Protein AF-A0A965VI27-F1 (afdb_monomer)

Solvent-accessible surface area (backbone atoms only — not comparable to full-atom values): 4857 Å² total; per-residue (Å²): 135,54,75,66,57,47,71,32,44,48,62,42,54,54,49,52,54,49,49,52,53,27,55,75,69,71,66,59,71,57,57,70,54,52,51,51,52,53,50,50,39,52,53,52,24,51,61,69,27,54,70,97,39,37,69,62,40,54,59,49,52,51,54,53,48,52,52,50,47,45,53,47,59,72,73,42,97,52,98,48,25,83,76,73,108

pLDDT: mean 86.16, std 8.88, range [57.91, 95.5]

Foldseek 3Di:
DDPLLCVLCVVLVVLLVVQLVCQVVVNDDPLVVSVVVSVVSLVSSCVSQPDPRNVVSVVVVVVSVVVSLCSLAPPGDGPCNVVSD

Radius of gyration: 13.38 Å; Cα contacts (8 Å, |Δi|>4): 54; chains: 1; bounding box: 33×22×36 Å

Sequence (85 aa):
MTPEFVNATLPLLLYVLNLFDRVTAGTTASVEVERRLLRAEFDAAATKMRGPRAQEWELASYAMAAVVDELLIVDIPWAGQSWWE

Secondary structure (DSSP, 8-state):
--HHHHHHHHHHHHHHHHHHHHHHTT----HHHHHHHHHHHHHHHHHHT-GGGHHHHHHHHHHHHHHHHIIIIII---TTHHHH-

Structure (mmCIF, N/CA/C/O backbone):
data_AF-A0A965VI27-F1
#
_entry.id   AF-A0A965VI27-F1
#
loop_
_atom_site.group_PDB
_atom_site.id
_atom_site.type_symbol
_atom_site.label_atom_id
_atom_site.label_alt_id
_atom_site.label_comp_id
_atom_site.label_asym_id
_atom_site.label_entity_id
_atom_site.label_seq_id
_atom_site.pdbx_PDB_ins_code
_atom_site.Cartn_x
_atom_site.Cartn_y
_atom_site.Cartn_z
_atom_site.occupancy
_atom_site.B_iso_or_equiv
_atom_site.auth_seq_id
_atom_site.auth_comp_id
_atom_site.auth_asym_id
_atom_site.auth_atom_id
_atom_site.pdbx_PDB_model_num
ATOM 1 N N . MET A 1 1 ? 11.048 -12.297 -8.820 1.00 68.31 1 MET A N 1
ATOM 2 C CA . MET A 1 1 ? 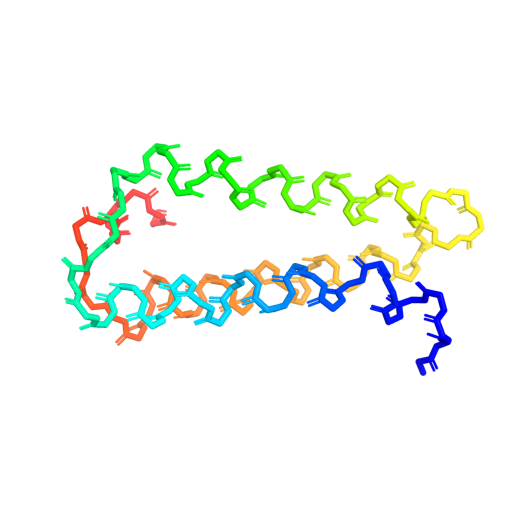11.241 -11.026 -8.092 1.00 68.31 1 MET A CA 1
ATOM 3 C C . MET A 1 1 ? 12.698 -10.619 -8.209 1.00 68.31 1 MET A C 1
ATOM 5 O O . MET A 1 1 ? 13.552 -11.394 -7.795 1.00 68.31 1 MET A O 1
ATOM 9 N N . THR A 1 2 ? 12.987 -9.471 -8.823 1.00 85.62 2 THR A N 1
ATOM 10 C CA . THR A 1 2 ? 14.350 -8.916 -8.878 1.00 85.62 2 THR A CA 1
ATOM 11 C C . THR A 1 2 ? 14.690 -8.239 -7.543 1.00 85.62 2 THR A C 1
ATOM 13 O O . THR A 1 2 ? 13.773 -7.772 -6.858 1.00 85.62 2 THR A O 1
ATOM 16 N N . PRO A 1 3 ? 15.971 -8.170 -7.139 1.00 88.19 3 PRO A N 1
ATOM 17 C CA . PRO A 1 3 ? 16.371 -7.479 -5.911 1.00 88.19 3 PRO A CA 1
ATOM 18 C C . PRO A 1 3 ? 15.854 -6.039 -5.842 1.00 88.19 3 PRO A C 1
ATOM 20 O O . PRO A 1 3 ? 15.443 -5.557 -4.791 1.00 88.19 3 PRO A O 1
ATOM 23 N N . GLU A 1 4 ? 15.823 -5.347 -6.973 1.00 87.50 4 GLU A N 1
ATOM 24 C CA . GLU A 1 4 ? 15.386 -3.963 -7.039 1.00 87.50 4 GLU A CA 1
ATOM 25 C C . GLU A 1 4 ? 13.873 -3.808 -6.940 1.00 87.50 4 GLU A C 1
ATOM 27 O O . GLU A 1 4 ? 13.416 -2.863 -6.300 1.00 87.50 4 GLU A O 1
ATOM 32 N N . PHE A 1 5 ? 13.105 -4.744 -7.510 1.00 89.19 5 PHE A N 1
ATOM 33 C CA . PHE A 1 5 ? 11.663 -4.805 -7.291 1.00 89.19 5 PHE A CA 1
ATOM 34 C C . PHE A 1 5 ? 11.363 -4.970 -5.799 1.00 89.19 5 PHE A C 1
ATOM 36 O O . PHE A 1 5 ? 10.567 -4.218 -5.244 1.00 89.19 5 PHE A O 1
ATOM 43 N N . VAL A 1 6 ? 12.048 -5.904 -5.128 1.00 91.31 6 VAL A N 1
ATOM 44 C CA . VAL A 1 6 ? 11.884 -6.137 -3.683 1.00 91.31 6 VAL A CA 1
ATOM 45 C C . VAL A 1 6 ? 12.258 -4.887 -2.887 1.00 91.31 6 VAL A C 1
ATOM 47 O O . VAL A 1 6 ? 11.496 -4.457 -2.030 1.00 91.31 6 VAL A O 1
ATOM 50 N N . ASN A 1 7 ? 13.378 -4.237 -3.204 1.00 91.56 7 ASN A N 1
ATOM 51 C CA . ASN A 1 7 ? 13.801 -3.007 -2.523 1.00 91.56 7 ASN A CA 1
ATOM 52 C C . ASN A 1 7 ? 12.831 -1.827 -2.722 1.00 91.56 7 ASN A C 1
ATOM 54 O O . ASN A 1 7 ? 12.802 -0.896 -1.907 1.00 91.56 7 ASN A O 1
ATOM 58 N N . ALA A 1 8 ? 12.062 -1.829 -3.812 1.00 91.50 8 ALA A N 1
ATOM 59 C CA . ALA A 1 8 ? 11.047 -0.820 -4.069 1.00 91.50 8 ALA A CA 1
ATOM 60 C C . ALA A 1 8 ? 9.734 -1.107 -3.329 1.00 91.50 8 ALA A C 1
ATOM 62 O O . ALA A 1 8 ? 9.161 -0.178 -2.764 1.00 91.50 8 ALA A O 1
ATOM 63 N N . THR A 1 9 ? 9.279 -2.363 -3.310 1.00 91.31 9 THR A N 1
ATOM 64 C CA . THR A 1 9 ? 7.934 -2.740 -2.837 1.00 91.31 9 THR A CA 1
ATOM 65 C C . THR A 1 9 ? 7.887 -3.223 -1.389 1.00 91.31 9 THR A C 1
ATOM 67 O O . THR A 1 9 ? 6.869 -3.040 -0.727 1.00 91.31 9 THR A O 1
ATOM 70 N N . LEU A 1 10 ? 8.978 -3.782 -0.857 1.00 92.62 10 LEU A N 1
ATOM 71 C CA . LEU A 1 10 ? 9.031 -4.295 0.515 1.00 92.62 10 LEU A CA 1
ATOM 72 C C . LEU A 1 10 ? 8.692 -3.234 1.579 1.00 92.62 10 LEU A C 1
ATOM 74 O O . LEU A 1 10 ? 7.937 -3.567 2.489 1.00 92.62 10 LEU A O 1
ATOM 78 N N . PRO A 1 11 ? 9.164 -1.971 1.492 1.00 94.00 11 PRO A N 1
ATOM 79 C CA . PRO A 1 11 ? 8.773 -0.941 2.456 1.00 94.00 11 PRO A CA 1
ATOM 80 C C . PRO A 1 11 ? 7.261 -0.691 2.483 1.00 94.00 11 PRO A C 1
ATOM 82 O O . PRO A 1 11 ? 6.678 -0.624 3.562 1.00 94.00 11 PRO A O 1
ATOM 85 N N . LEU A 1 12 ? 6.621 -0.646 1.309 1.00 93.94 12 LEU A N 1
ATOM 86 C CA . LEU A 1 12 ? 5.172 -0.493 1.195 1.00 93.94 12 LEU A CA 1
ATOM 87 C C . LEU A 1 12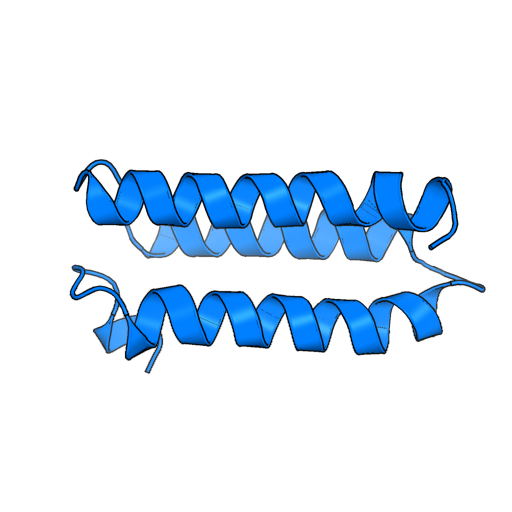 ? 4.444 -1.689 1.823 1.00 93.94 12 LEU A C 1
ATOM 89 O O . LEU A 1 12 ? 3.509 -1.497 2.591 1.00 93.94 12 LEU A O 1
ATOM 93 N N . LEU A 1 13 ? 4.897 -2.918 1.554 1.00 91.56 13 LEU A N 1
ATOM 94 C CA . LEU A 1 13 ? 4.309 -4.119 2.154 1.00 91.56 13 LEU A CA 1
ATOM 95 C C . LEU A 1 13 ? 4.422 -4.111 3.683 1.00 91.56 13 LEU A C 1
ATOM 97 O O . LEU A 1 13 ? 3.441 -4.363 4.376 1.00 91.56 13 LEU A O 1
ATOM 101 N N . LEU A 1 14 ? 5.600 -3.778 4.213 1.00 93.44 14 LEU A N 1
ATOM 102 C CA . LEU A 1 14 ? 5.814 -3.668 5.656 1.00 93.44 14 LEU A CA 1
ATOM 103 C C . LEU A 1 14 ? 4.9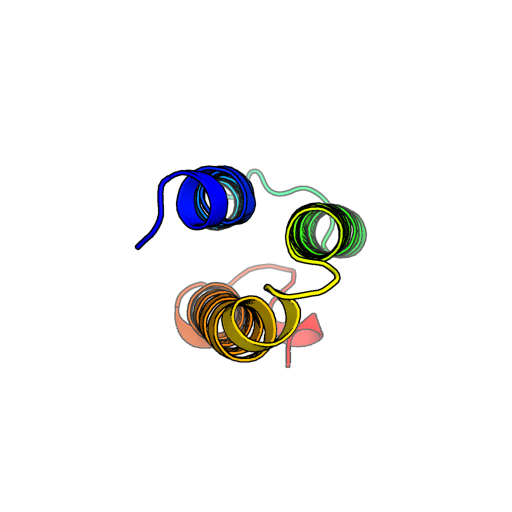58 -2.560 6.277 1.00 93.44 14 LEU A C 1
ATOM 105 O O . LEU A 1 14 ? 4.450 -2.736 7.382 1.00 93.44 14 LEU A O 1
ATOM 109 N N . TYR A 1 15 ? 4.770 -1.441 5.574 1.00 93.50 15 TYR A N 1
ATOM 110 C CA . TYR A 1 15 ? 3.883 -0.376 6.025 1.00 93.50 15 TYR A CA 1
ATOM 111 C C . TYR A 1 15 ? 2.427 -0.854 6.121 1.00 93.50 15 TYR A C 1
ATOM 113 O O . TYR A 1 15 ? 1.781 -0.597 7.135 1.00 93.50 15 TYR A O 1
ATOM 121 N N . VAL A 1 16 ? 1.929 -1.581 5.113 1.00 90.62 16 VAL A N 1
ATOM 122 C CA . VAL A 1 16 ? 0.563 -2.136 5.105 1.00 90.62 16 VAL A CA 1
ATOM 123 C C . VAL A 1 16 ? 0.356 -3.127 6.251 1.00 90.62 16 VAL A C 1
ATOM 125 O O . VAL A 1 16 ? -0.627 -3.013 6.977 1.00 90.62 16 VAL A O 1
ATOM 128 N N . LEU A 1 17 ? 1.305 -4.041 6.479 1.00 91.00 17 LEU A N 1
ATOM 129 C CA . LEU A 1 17 ? 1.241 -4.978 7.608 1.00 91.00 17 LEU A CA 1
ATOM 130 C C . LEU A 1 17 ? 1.246 -4.247 8.958 1.00 91.00 17 LEU A C 1
ATOM 132 O O . LEU A 1 17 ? 0.455 -4.561 9.840 1.00 91.00 17 LEU A O 1
ATOM 136 N N . ASN A 1 18 ? 2.080 -3.216 9.109 1.00 91.88 18 ASN A N 1
ATOM 137 C CA . ASN A 1 18 ? 2.096 -2.423 10.335 1.00 91.88 18 ASN A CA 1
ATOM 138 C C . ASN A 1 18 ? 0.790 -1.633 10.520 1.00 91.88 18 ASN A C 1
ATOM 140 O O . ASN A 1 18 ? 0.306 -1.499 11.638 1.00 91.88 18 ASN A O 1
ATOM 144 N N . LEU A 1 19 ? 0.205 -1.106 9.440 1.00 88.75 19 LEU A N 1
ATOM 145 C CA . LEU A 1 19 ? -1.102 -0.455 9.498 1.00 88.75 19 LEU A CA 1
ATOM 146 C C . LEU A 1 19 ? -2.171 -1.438 9.985 1.00 88.75 19 LEU A C 1
ATOM 148 O O . LEU A 1 19 ? -2.921 -1.088 10.888 1.00 88.75 19 LEU A O 1
ATOM 152 N N . PHE A 1 20 ? -2.188 -2.667 9.470 1.00 87.31 20 PHE A N 1
ATOM 153 C CA . PHE A 1 20 ? -3.083 -3.724 9.944 1.00 87.31 20 PHE A CA 1
ATOM 154 C C . PHE A 1 20 ? -2.921 -4.000 11.449 1.00 87.31 20 PHE A C 1
ATOM 156 O O . PHE A 1 20 ? -3.912 -4.033 12.185 1.00 87.31 20 PHE A O 1
ATOM 163 N N . ASP A 1 21 ? -1.681 -4.105 11.934 1.00 89.69 21 ASP A N 1
ATOM 164 C CA . ASP A 1 21 ? -1.401 -4.271 13.365 1.00 89.69 21 ASP A CA 1
ATOM 165 C C . ASP A 1 21 ? -1.925 -3.080 14.185 1.00 89.69 21 ASP A C 1
ATOM 167 O O . ASP A 1 21 ? -2.562 -3.267 15.225 1.00 89.69 21 ASP A O 1
ATOM 171 N N . ARG A 1 22 ? -1.712 -1.842 13.709 1.00 89.12 22 ARG A N 1
ATOM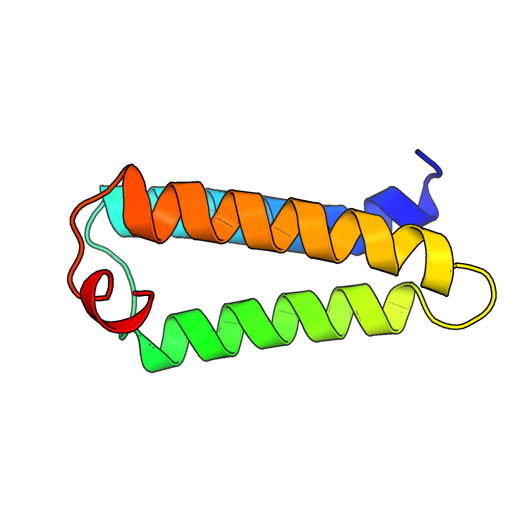 172 C CA . ARG A 1 22 ? -2.209 -0.625 14.376 1.00 89.12 22 ARG A CA 1
ATOM 173 C C . ARG A 1 22 ? -3.731 -0.578 14.418 1.00 89.12 22 ARG A C 1
ATOM 175 O O . ARG A 1 22 ? -4.280 -0.209 15.458 1.00 89.12 22 ARG A O 1
ATOM 182 N N . VAL A 1 23 ? -4.397 -0.936 13.317 1.00 86.25 23 VAL A N 1
ATOM 183 C CA . VAL A 1 23 ? -5.864 -0.985 13.206 1.00 86.25 23 VAL A CA 1
ATOM 184 C C . VAL A 1 23 ? -6.412 -2.000 14.205 1.00 86.25 23 VAL A C 1
ATOM 186 O O . VAL A 1 23 ? -7.261 -1.652 15.023 1.00 86.25 23 VAL A O 1
ATOM 189 N N . THR A 1 24 ? -5.849 -3.209 14.226 1.00 85.00 24 THR A N 1
ATOM 190 C CA . THR A 1 24 ? -6.240 -4.277 15.160 1.00 85.00 24 THR A CA 1
ATOM 191 C C . THR A 1 24 ? -6.011 -3.881 16.622 1.00 85.00 24 THR A C 1
ATOM 193 O O . THR A 1 24 ? -6.821 -4.191 17.492 1.00 85.00 24 THR A O 1
ATOM 196 N N . ALA A 1 25 ? -4.924 -3.161 16.909 1.00 88.94 25 ALA A N 1
ATOM 197 C CA . ALA A 1 25 ? -4.603 -2.677 18.249 1.00 88.94 25 ALA A CA 1
ATOM 198 C C . ALA A 1 25 ? -5.374 -1.406 18.661 1.00 88.94 25 ALA A C 1
ATOM 200 O O . ALA A 1 25 ? -5.226 -0.955 19.798 1.00 88.94 25 ALA A O 1
ATOM 201 N N . GLY A 1 26 ? -6.147 -0.787 17.760 1.00 85.75 26 GLY A N 1
ATOM 202 C CA . GLY A 1 26 ? -6.821 0.491 18.013 1.00 85.75 26 GLY A CA 1
ATOM 203 C C . GLY A 1 26 ? -5.865 1.673 18.227 1.00 85.75 26 GLY A C 1
ATOM 204 O O . GLY A 1 26 ? -6.208 2.625 18.924 1.00 85.75 26 GLY A O 1
ATOM 205 N N . THR A 1 27 ? -4.654 1.613 17.662 1.00 89.38 27 THR A N 1
ATOM 206 C CA . THR A 1 27 ? -3.588 2.627 17.825 1.00 89.38 27 THR A CA 1
ATOM 207 C C . THR A 1 27 ? -3.322 3.440 16.555 1.00 89.38 27 THR A C 1
ATOM 209 O O . THR A 1 27 ? -2.296 4.112 16.438 1.00 89.38 27 THR A O 1
ATOM 212 N N . THR A 1 28 ? -4.234 3.387 15.585 1.00 85.50 28 THR A N 1
ATOM 213 C CA . THR A 1 28 ? -4.139 4.163 14.343 1.00 85.50 28 THR A CA 1
ATOM 214 C C . THR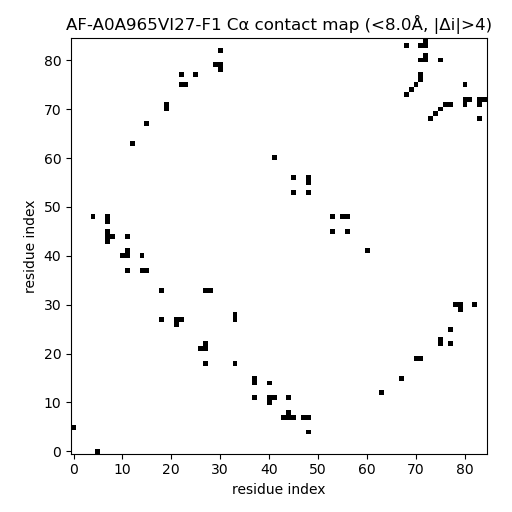 A 1 28 ? -4.218 5.662 14.592 1.00 85.50 28 THR A C 1
ATOM 216 O O . THR A 1 28 ? -4.907 6.127 15.503 1.00 85.50 28 THR A O 1
ATOM 219 N N . ALA A 1 29 ? -3.572 6.432 13.718 1.00 86.06 29 ALA A N 1
ATOM 220 C CA . ALA A 1 29 ? -3.834 7.861 13.611 1.00 86.06 29 ALA A CA 1
ATOM 221 C C . ALA A 1 29 ? -5.237 8.126 13.021 1.00 86.06 29 ALA A C 1
ATOM 223 O O . ALA A 1 29 ? -6.020 7.205 12.777 1.00 86.06 29 ALA A O 1
ATOM 224 N N . SER A 1 30 ? -5.563 9.399 12.771 1.00 86.50 30 SER A N 1
ATOM 225 C CA . SER A 1 30 ? -6.774 9.723 12.012 1.00 86.50 30 SER A CA 1
ATOM 226 C C . SER A 1 30 ? -6.694 9.140 10.598 1.00 86.50 30 SER A C 1
ATOM 228 O O . SER A 1 30 ? -5.611 8.985 10.025 1.00 86.50 30 SER A O 1
ATOM 230 N N . VAL A 1 31 ? -7.854 8.845 10.020 1.00 84.62 31 VAL A N 1
ATOM 231 C CA . VAL A 1 31 ? -7.990 8.218 8.697 1.00 84.62 31 VAL A CA 1
ATOM 232 C C . VAL A 1 31 ? -7.259 9.023 7.622 1.00 84.62 31 VAL A C 1
ATOM 234 O O . VAL A 1 31 ? -6.565 8.463 6.777 1.00 84.62 31 VAL A O 1
ATOM 237 N N . GLU A 1 32 ? -7.341 10.352 7.683 1.00 86.50 32 GLU A N 1
ATOM 238 C CA . GLU A 1 32 ? -6.674 11.256 6.745 1.00 86.50 32 GLU A CA 1
ATOM 239 C C . GLU A 1 32 ? -5.151 11.155 6.837 1.00 86.50 32 GLU A C 1
ATOM 241 O O . GLU A 1 32 ? -4.456 11.235 5.819 1.00 86.50 32 GLU A O 1
ATOM 246 N N . VAL A 1 33 ? -4.625 10.977 8.052 1.00 90.00 33 VAL A N 1
ATOM 247 C CA . VAL A 1 33 ? -3.191 10.805 8.282 1.00 90.00 33 VAL A CA 1
ATOM 248 C C . VAL A 1 33 ? -2.732 9.461 7.733 1.00 90.00 33 VAL A C 1
ATOM 250 O O . VAL A 1 33 ? -1.766 9.440 6.971 1.00 90.00 33 VAL A O 1
ATOM 253 N N . GLU A 1 34 ? -3.433 8.372 8.055 1.00 88.81 34 GLU A N 1
ATOM 254 C CA . GLU A 1 34 ? -3.081 7.026 7.583 1.00 88.81 34 GLU A CA 1
ATOM 255 C C . GLU A 1 34 ? -3.158 6.929 6.054 1.00 88.81 34 GLU A C 1
ATOM 257 O O . GLU A 1 34 ? -2.221 6.463 5.410 1.00 88.81 34 GLU A O 1
ATOM 262 N N . ARG A 1 35 ? -4.202 7.494 5.437 1.00 86.75 35 ARG A N 1
ATOM 263 C CA . ARG A 1 35 ? -4.327 7.573 3.975 1.00 86.75 35 ARG A CA 1
ATOM 264 C C . ARG A 1 35 ? -3.168 8.339 3.343 1.00 86.75 35 ARG A C 1
ATOM 266 O O . ARG A 1 35 ? -2.614 7.910 2.331 1.00 86.75 35 ARG A O 1
ATOM 273 N N . ARG A 1 36 ? -2.814 9.501 3.901 1.00 92.62 36 ARG A N 1
ATOM 274 C CA . ARG A 1 36 ? -1.717 10.326 3.377 1.00 92.62 36 ARG A CA 1
ATOM 275 C C . ARG A 1 36 ? -0.388 9.579 3.447 1.00 92.62 36 ARG A C 1
ATOM 277 O O . ARG A 1 36 ? 0.385 9.649 2.497 1.00 92.62 36 ARG A O 1
ATOM 284 N N . LEU A 1 37 ? -0.129 8.892 4.558 1.00 92.69 37 LEU A N 1
ATOM 285 C CA . LEU A 1 37 ? 1.083 8.099 4.748 1.00 92.69 37 LEU A CA 1
ATOM 286 C C . LEU A 1 37 ? 1.126 6.914 3.779 1.00 92.69 37 LEU A C 1
ATOM 288 O O . LEU A 1 37 ? 2.112 6.763 3.064 1.00 92.69 37 LEU A O 1
ATOM 292 N N . LEU A 1 38 ? 0.033 6.158 3.658 1.00 91.88 38 LEU A N 1
ATOM 293 C CA . LEU A 1 38 ? -0.067 5.066 2.694 1.00 91.88 38 LEU A CA 1
ATOM 294 C C . LEU A 1 38 ? 0.176 5.557 1.260 1.00 91.88 38 LEU A C 1
ATOM 296 O O . LEU A 1 38 ? 0.961 4.967 0.520 1.00 91.88 38 LEU A O 1
ATOM 300 N N . ARG A 1 39 ? -0.445 6.676 0.871 1.00 93.69 39 ARG A N 1
ATOM 301 C CA . ARG A 1 39 ? -0.238 7.277 -0.452 1.00 93.69 39 ARG A CA 1
ATOM 302 C C . ARG A 1 39 ? 1.225 7.658 -0.685 1.00 93.69 39 ARG A C 1
ATOM 304 O O . ARG A 1 39 ? 1.737 7.417 -1.775 1.00 93.69 39 ARG A O 1
ATOM 311 N N . ALA A 1 40 ? 1.893 8.216 0.323 1.00 95.50 40 ALA A N 1
ATOM 312 C CA . ALA A 1 40 ? 3.306 8.561 0.229 1.00 95.50 40 ALA A CA 1
ATOM 313 C C . ALA A 1 40 ? 4.188 7.321 -0.006 1.00 95.50 40 ALA A C 1
ATOM 315 O O . ALA A 1 40 ? 5.111 7.384 -0.818 1.00 95.50 40 ALA A O 1
ATOM 316 N N . GLU A 1 41 ? 3.876 6.186 0.627 1.00 95.44 41 GLU A N 1
ATOM 317 C CA . GLU A 1 41 ? 4.587 4.921 0.398 1.00 95.44 41 GLU A CA 1
ATOM 318 C C . GLU A 1 41 ? 4.362 4.373 -1.020 1.00 95.44 41 GLU A C 1
ATOM 320 O O . GLU A 1 41 ? 5.316 3.959 -1.687 1.00 95.44 41 GLU A O 1
ATOM 325 N N . PHE A 1 42 ? 3.128 4.441 -1.536 1.00 95.38 42 PHE A N 1
ATOM 326 C CA . PHE A 1 42 ? 2.838 4.103 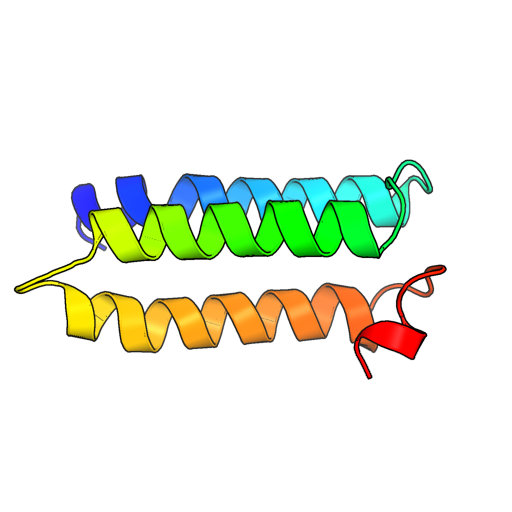-2.936 1.00 95.38 42 PHE A CA 1
ATOM 327 C C . PHE A 1 42 ? 3.613 4.996 -3.910 1.00 95.38 42 PHE A C 1
ATOM 329 O O . PHE A 1 42 ? 4.227 4.494 -4.853 1.00 95.38 42 PHE A O 1
ATOM 336 N N . ASP A 1 43 ? 3.632 6.310 -3.682 1.00 95.38 43 ASP A N 1
ATOM 337 C CA . ASP A 1 43 ? 4.345 7.259 -4.541 1.00 95.38 43 ASP A CA 1
ATOM 338 C C . ASP A 1 43 ? 5.874 7.040 -4.479 1.00 95.38 43 ASP A C 1
ATOM 340 O O . ASP A 1 43 ? 6.574 7.161 -5.495 1.00 95.38 43 ASP A O 1
ATOM 344 N N . ALA A 1 44 ? 6.411 6.665 -3.312 1.00 94.88 44 ALA A N 1
ATOM 345 C CA . ALA A 1 44 ? 7.820 6.323 -3.134 1.00 94.88 44 ALA A CA 1
ATOM 346 C C . ALA A 1 44 ? 8.202 5.043 -3.897 1.00 94.88 44 ALA A C 1
ATOM 348 O O . ALA A 1 44 ? 9.215 5.027 -4.607 1.00 94.88 44 ALA A O 1
ATOM 349 N N . ALA A 1 45 ? 7.381 3.992 -3.806 1.00 93.88 45 ALA A N 1
ATOM 350 C CA . ALA A 1 45 ? 7.5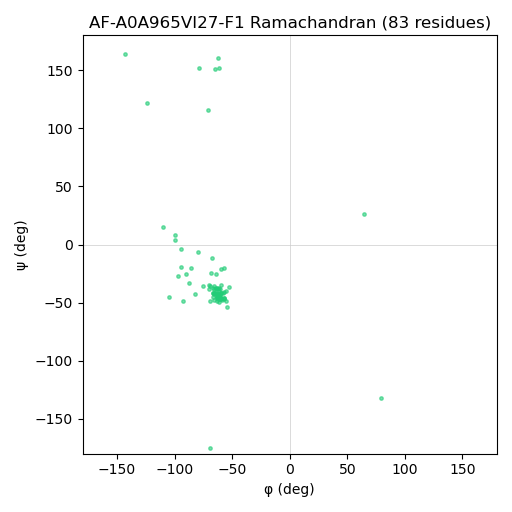66 2.758 -4.566 1.00 93.88 45 ALA A CA 1
ATOM 351 C C . ALA A 1 45 ? 7.454 3.012 -6.081 1.00 93.88 45 ALA A C 1
ATOM 353 O O . ALA A 1 45 ? 8.350 2.632 -6.840 1.00 93.88 45 ALA A O 1
ATOM 354 N N . ALA A 1 46 ? 6.436 3.764 -6.512 1.00 93.75 46 ALA A N 1
ATOM 355 C CA . ALA A 1 46 ? 6.245 4.160 -7.905 1.00 93.75 46 ALA A CA 1
ATOM 356 C C . ALA A 1 46 ? 7.456 4.919 -8.458 1.00 93.75 46 ALA A C 1
ATOM 358 O O . ALA A 1 46 ? 7.885 4.680 -9.584 1.00 93.75 46 ALA A O 1
ATOM 359 N N . THR A 1 47 ? 8.041 5.816 -7.659 1.00 94.69 47 THR A N 1
ATOM 360 C CA . THR A 1 47 ? 9.225 6.595 -8.045 1.00 94.69 47 THR A CA 1
ATOM 361 C C . THR A 1 47 ? 10.446 5.707 -8.280 1.00 94.69 47 THR A C 1
ATOM 363 O O . THR A 1 47 ? 11.149 5.898 -9.273 1.00 94.69 47 THR A O 1
ATOM 366 N N . LYS A 1 48 ? 10.674 4.705 -7.423 1.00 93.25 48 LYS A N 1
ATOM 367 C CA . LYS A 1 48 ? 11.773 3.733 -7.574 1.00 93.25 48 LYS A CA 1
ATOM 368 C C . LYS A 1 48 ? 11.593 2.802 -8.778 1.00 93.25 48 LYS A C 1
ATOM 370 O O . LYS A 1 48 ? 12.579 2.286 -9.298 1.00 93.25 48 LYS A O 1
ATOM 375 N N . MET A 1 49 ? 10.353 2.607 -9.223 1.00 92.00 49 MET A N 1
ATOM 376 C CA . MET A 1 49 ? 9.994 1.702 -10.317 1.00 92.00 49 MET A CA 1
ATOM 377 C C . MET A 1 49 ? 9.766 2.400 -11.667 1.00 92.00 49 MET A C 1
ATOM 379 O O . MET A 1 49 ? 9.323 1.765 -12.621 1.00 92.00 49 MET A O 1
ATOM 383 N N . ARG A 1 50 ? 10.064 3.701 -11.789 1.00 89.38 50 ARG A N 1
ATOM 384 C CA . ARG A 1 50 ? 9.892 4.440 -13.053 1.00 89.38 50 ARG A CA 1
ATOM 385 C C . ARG A 1 50 ? 10.772 3.895 -14.185 1.00 89.38 50 ARG A C 1
ATOM 387 O O . ARG A 1 50 ? 11.800 3.256 -13.969 1.00 89.38 50 ARG A O 1
ATOM 394 N N . GLY A 1 51 ? 10.390 4.227 -15.419 1.00 89.50 51 GLY A N 1
ATOM 395 C CA . GLY A 1 51 ? 11.148 3.879 -16.620 1.00 89.50 51 GLY A CA 1
ATOM 396 C C . GLY A 1 51 ? 10.912 2.422 -17.039 1.00 89.50 51 GLY A C 1
ATOM 397 O O . GLY A 1 51 ? 9.756 2.006 -17.079 1.00 89.50 51 GLY A O 1
ATOM 398 N N . PRO A 1 52 ? 11.960 1.631 -17.337 1.00 85.62 52 PRO A N 1
ATOM 399 C CA . PRO A 1 52 ? 11.813 0.259 -17.842 1.00 85.62 52 PRO A CA 1
ATOM 400 C C . PRO A 1 52 ? 11.008 -0.685 -16.939 1.00 85.62 52 PRO A C 1
ATOM 402 O O . PRO A 1 52 ? 10.519 -1.705 -17.405 1.00 85.62 52 PRO A O 1
ATOM 405 N N . ARG A 1 53 ? 10.876 -0.351 -15.650 1.00 84.25 53 ARG A N 1
ATOM 406 C CA . ARG A 1 53 ? 10.190 -1.164 -14.636 1.00 84.25 53 ARG A CA 1
ATOM 407 C C . ARG A 1 53 ? 8.765 -0.700 -14.337 1.00 84.25 53 ARG A C 1
ATOM 409 O O . ARG A 1 53 ? 8.105 -1.277 -13.477 1.00 84.25 53 ARG A O 1
ATOM 416 N N . ALA A 1 54 ? 8.270 0.309 -15.057 1.00 87.88 54 ALA A N 1
ATOM 417 C CA . ALA A 1 54 ? 6.936 0.856 -14.826 1.00 87.88 54 ALA A CA 1
ATOM 418 C C . ALA A 1 54 ? 5.841 -0.207 -15.014 1.00 87.88 54 ALA A C 1
ATOM 420 O O . ALA A 1 54 ? 4.877 -0.228 -14.257 1.00 87.88 54 ALA A O 1
ATOM 421 N N . GLN A 1 55 ? 6.031 -1.129 -15.962 1.00 86.62 55 GLN A N 1
ATOM 422 C CA . GLN A 1 55 ? 5.091 -2.219 -16.224 1.00 86.62 55 GLN A CA 1
ATOM 423 C C . GLN A 1 55 ? 5.047 -3.254 -15.086 1.00 86.62 55 GLN A C 1
ATOM 425 O O . GLN A 1 55 ? 3.982 -3.768 -14.757 1.00 86.62 55 GLN A O 1
ATOM 430 N N . GLU A 1 56 ? 6.184 -3.537 -14.440 1.00 87.75 56 GLU A N 1
ATOM 431 C CA . GLU A 1 56 ? 6.219 -4.397 -13.245 1.00 87.75 56 GLU A CA 1
ATOM 432 C C . GLU A 1 56 ? 5.477 -3.741 -12.075 1.00 87.75 56 GLU A C 1
ATOM 434 O O . GLU A 1 56 ? 4.782 -4.411 -11.310 1.00 87.75 56 GLU A O 1
ATOM 439 N N . TRP A 1 57 ? 5.608 -2.419 -11.944 1.00 92.44 57 TRP A N 1
ATOM 440 C CA . TRP A 1 57 ? 4.906 -1.653 -10.923 1.00 92.44 57 TRP A CA 1
ATOM 441 C C . TRP A 1 57 ? 3.405 -1.550 -11.167 1.00 92.44 57 TRP A C 1
ATOM 443 O O . TRP A 1 57 ? 2.653 -1.582 -10.203 1.00 92.44 57 TRP A O 1
ATOM 453 N N . GLU A 1 58 ? 2.949 -1.471 -12.414 1.00 89.75 58 GLU A N 1
ATOM 454 C CA . GLU A 1 58 ? 1.521 -1.385 -12.731 1.00 89.75 58 GLU A CA 1
ATOM 455 C C . GLU A 1 58 ? 0.735 -2.547 -12.103 1.00 89.75 58 GLU A C 1
ATOM 457 O O . GLU A 1 58 ? -0.163 -2.323 -11.291 1.00 89.75 58 GLU A O 1
ATOM 462 N N . LEU A 1 59 ? 1.162 -3.787 -12.360 1.00 88.94 59 LEU A N 1
ATOM 463 C CA . LEU A 1 59 ? 0.542 -4.981 -11.774 1.00 88.94 59 LEU A CA 1
ATOM 464 C C . LEU A 1 59 ? 0.744 -5.068 -10.257 1.00 88.94 59 LEU A C 1
ATOM 466 O O . LEU A 1 59 ? -0.184 -5.413 -9.525 1.00 88.94 59 LEU A O 1
ATOM 470 N N . ALA A 1 60 ? 1.946 -4.753 -9.771 1.00 90.50 60 ALA A N 1
ATOM 471 C CA . ALA A 1 60 ? 2.245 -4.829 -8.346 1.00 90.50 60 ALA A CA 1
ATOM 472 C C . ALA A 1 60 ? 1.435 -3.814 -7.533 1.00 90.50 60 ALA A C 1
ATOM 474 O O . ALA A 1 60 ? 0.909 -4.152 -6.480 1.00 90.50 60 ALA A O 1
ATOM 475 N N . SER A 1 61 ? 1.307 -2.585 -8.027 1.00 92.88 61 SER A N 1
ATOM 476 C CA . SER A 1 61 ? 0.555 -1.519 -7.369 1.00 92.88 61 SER A CA 1
ATOM 477 C C . SER A 1 61 ? -0.927 -1.858 -7.269 1.00 92.88 61 SER A C 1
ATOM 479 O O . SER A 1 61 ? -1.522 -1.632 -6.220 1.00 92.88 61 SER A O 1
ATOM 481 N N . TYR A 1 62 ? -1.492 -2.481 -8.307 1.00 92.00 62 TYR A N 1
ATOM 482 C CA . TYR A 1 62 ? -2.864 -2.971 -8.279 1.00 92.00 62 TYR A CA 1
ATOM 483 C C . TYR A 1 62 ? -3.053 -4.063 -7.221 1.00 92.00 62 TYR A C 1
ATOM 485 O O . TYR A 1 62 ? -3.952 -3.966 -6.391 1.00 92.00 62 TYR A O 1
ATOM 493 N N . ALA A 1 63 ? -2.173 -5.069 -7.197 1.00 91.31 63 ALA A N 1
ATOM 494 C CA . ALA A 1 63 ? -2.232 -6.129 -6.193 1.00 91.31 63 ALA A CA 1
ATOM 495 C C . ALA A 1 63 ? -2.065 -5.582 -4.764 1.00 91.31 63 ALA A C 1
ATOM 497 O O . ALA A 1 63 ? -2.778 -5.999 -3.857 1.00 91.31 63 ALA A O 1
ATOM 498 N N . MET A 1 64 ? -1.161 -4.618 -4.565 1.00 90.94 64 MET A N 1
ATOM 499 C CA . MET A 1 64 ? -0.961 -3.968 -3.268 1.00 90.94 64 MET A CA 1
ATOM 500 C C . MET A 1 64 ? -2.188 -3.166 -2.831 1.00 90.94 64 MET A C 1
ATOM 502 O O . MET A 1 64 ? -2.553 -3.228 -1.663 1.00 90.94 64 MET A O 1
ATOM 506 N N . ALA A 1 65 ? -2.828 -2.432 -3.744 1.00 91.12 65 ALA A N 1
ATOM 507 C CA . ALA A 1 65 ? -4.056 -1.701 -3.443 1.00 91.12 65 ALA A CA 1
ATOM 508 C C . ALA A 1 65 ? -5.193 -2.661 -3.066 1.00 91.12 65 ALA A C 1
ATOM 510 O O . ALA A 1 65 ? -5.820 -2.470 -2.034 1.00 91.12 65 ALA A O 1
ATOM 511 N N . ALA A 1 66 ? -5.371 -3.750 -3.820 1.00 90.38 66 ALA A N 1
ATOM 512 C CA . ALA A 1 66 ? -6.385 -4.758 -3.520 1.00 90.38 66 ALA A CA 1
ATOM 513 C C . ALA A 1 66 ? -6.185 -5.415 -2.141 1.00 90.38 66 ALA A C 1
ATOM 515 O O . ALA A 1 66 ? -7.153 -5.652 -1.430 1.00 90.38 66 ALA A O 1
ATOM 516 N N . VAL A 1 67 ? -4.936 -5.679 -1.735 1.00 88.25 67 VAL A N 1
ATOM 517 C CA . VAL A 1 67 ? -4.639 -6.196 -0.386 1.00 88.25 67 VAL A CA 1
ATOM 518 C C . VAL A 1 67 ? -4.972 -5.166 0.691 1.00 88.25 67 VAL A C 1
ATOM 520 O O . VAL A 1 67 ? -5.510 -5.531 1.729 1.00 88.25 67 VAL A O 1
ATOM 523 N N . VAL A 1 68 ? -4.658 -3.888 0.468 1.00 87.75 68 VAL A N 1
ATOM 524 C CA . VAL A 1 68 ? -5.042 -2.824 1.407 1.00 87.75 68 VAL A CA 1
ATOM 525 C C . VAL A 1 68 ? -6.559 -2.761 1.555 1.00 87.75 68 VAL A C 1
ATOM 527 O O . VAL A 1 68 ? -7.040 -2.699 2.683 1.00 87.75 68 VAL A O 1
ATOM 530 N N . ASP A 1 69 ? -7.288 -2.788 0.441 1.00 85.75 69 ASP A N 1
ATOM 531 C CA . ASP A 1 69 ? -8.747 -2.713 0.436 1.00 85.75 69 ASP A CA 1
ATOM 532 C C . ASP A 1 69 ? -9.355 -3.909 1.176 1.00 85.75 69 ASP A C 1
ATOM 534 O O . ASP A 1 69 ? -10.173 -3.713 2.069 1.00 85.75 69 ASP A O 1
ATOM 538 N N . GLU A 1 70 ? -8.897 -5.135 0.904 1.00 84.06 70 GLU A N 1
ATOM 539 C CA . GLU A 1 70 ? -9.356 -6.332 1.624 1.00 84.06 70 GLU A CA 1
ATOM 540 C C . GLU A 1 70 ? -9.161 -6.177 3.144 1.00 84.06 70 GLU A C 1
ATOM 542 O O . GLU A 1 70 ? -10.093 -6.347 3.932 1.00 84.06 70 GLU A O 1
ATOM 547 N N . LEU A 1 71 ? -7.969 -5.749 3.567 1.00 79.62 71 LEU A N 1
ATOM 548 C CA . LEU A 1 71 ? -7.632 -5.632 4.985 1.00 79.62 71 LEU A CA 1
ATOM 549 C C . LEU A 1 71 ? -8.386 -4.498 5.699 1.00 79.62 71 LEU A C 1
ATOM 551 O O . LEU A 1 71 ? -8.738 -4.639 6.871 1.00 79.62 71 LEU A O 1
ATOM 555 N N . LEU A 1 72 ? -8.594 -3.356 5.034 1.00 75.44 72 LEU A N 1
ATOM 556 C CA . LEU A 1 72 ? -9.174 -2.155 5.649 1.00 75.44 72 LEU A CA 1
ATOM 557 C C . LEU A 1 72 ? -10.690 -2.030 5.467 1.00 75.44 72 LEU A C 1
ATOM 559 O O . LEU A 1 72 ? -11.308 -1.268 6.215 1.00 75.44 72 LEU A O 1
ATOM 563 N N . ILE A 1 73 ? -11.276 -2.731 4.494 1.00 74.69 73 ILE A N 1
ATOM 564 C CA . ILE A 1 73 ? -12.714 -2.693 4.196 1.00 74.69 73 ILE A CA 1
ATOM 565 C C . ILE A 1 73 ? -13.399 -3.968 4.687 1.00 74.69 73 ILE A C 1
ATOM 567 O O . ILE A 1 73 ? -14.459 -3.877 5.307 1.00 74.69 73 ILE A O 1
ATOM 571 N N . VAL A 1 74 ? -12.818 -5.144 4.430 1.00 70.00 74 VAL A N 1
ATOM 572 C CA . VAL A 1 74 ? -13.497 -6.432 4.647 1.00 70.00 74 VAL A CA 1
ATOM 573 C C . VAL A 1 74 ? -13.208 -6.995 6.037 1.00 70.00 74 VAL A C 1
ATOM 575 O O . VAL A 1 74 ? -14.139 -7.376 6.748 1.00 70.00 74 VAL A O 1
ATOM 578 N N . ASP A 1 75 ? -11.938 -7.023 6.446 1.00 67.25 75 ASP A N 1
ATOM 579 C CA . ASP A 1 75 ? -11.517 -7.840 7.591 1.00 67.25 75 ASP A CA 1
ATOM 580 C C . ASP A 1 75 ? -11.639 -7.162 8.963 1.00 67.25 75 ASP A C 1
ATOM 582 O O . ASP A 1 75 ? -11.907 -7.846 9.956 1.00 67.25 75 ASP A O 1
ATOM 586 N N . ILE A 1 76 ? -11.442 -5.839 9.066 1.00 67.12 76 ILE A N 1
ATOM 587 C CA . ILE A 1 76 ? -11.417 -5.157 10.370 1.00 67.12 76 ILE A CA 1
ATOM 588 C C . ILE A 1 76 ? -12.434 -4.014 10.448 1.00 67.12 76 ILE A C 1
ATOM 590 O O . ILE A 1 76 ? -12.308 -3.034 9.715 1.00 67.12 76 ILE A O 1
ATOM 594 N N . PRO A 1 77 ? -13.382 -4.048 11.405 1.00 67.38 77 PRO A N 1
ATOM 595 C CA . PRO A 1 77 ? -14.190 -2.882 11.718 1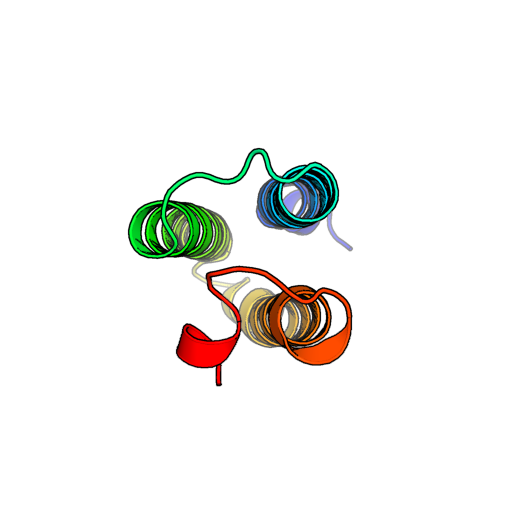.00 67.38 77 PRO A CA 1
ATOM 596 C C . PRO A 1 77 ? -13.343 -1.817 12.422 1.00 67.38 77 PRO A C 1
ATOM 598 O O . PRO A 1 77 ? -12.869 -2.017 13.542 1.00 67.38 77 PRO A O 1
ATOM 601 N N . TRP A 1 78 ? -13.164 -0.662 11.780 1.00 74.31 78 TRP A N 1
ATOM 602 C CA . TRP A 1 78 ? -12.408 0.466 12.330 1.00 74.31 78 TRP A CA 1
ATOM 603 C C . TRP A 1 78 ? -13.032 1.807 11.955 1.00 74.31 78 TRP A C 1
ATOM 605 O O . TRP A 1 78 ? -13.849 1.905 11.042 1.00 74.31 78 TRP A O 1
ATOM 615 N N . ALA A 1 79 ? -12.628 2.871 12.654 1.00 69.38 79 ALA A N 1
ATOM 616 C CA . ALA A 1 79 ? -13.214 4.202 12.482 1.00 69.38 79 ALA A CA 1
ATOM 617 C C . ALA A 1 79 ? -13.087 4.767 11.052 1.00 69.38 79 ALA A C 1
ATOM 619 O O . ALA A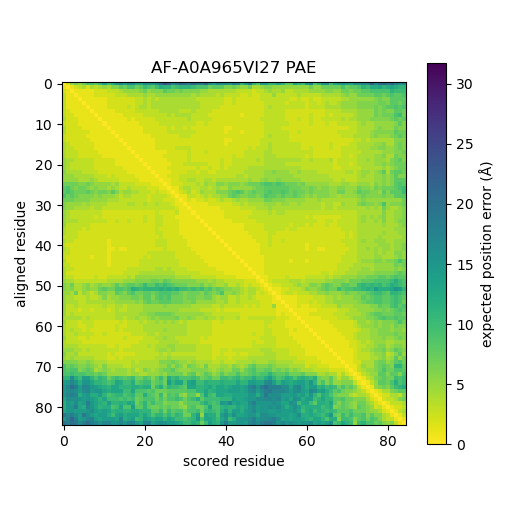 1 79 ? -13.843 5.665 10.692 1.00 69.38 79 ALA A O 1
ATOM 620 N N . GLY A 1 80 ? -12.145 4.260 10.250 1.00 67.00 80 GLY A N 1
ATOM 621 C CA . GLY A 1 80 ? -11.960 4.657 8.856 1.00 67.00 80 GLY A CA 1
ATOM 622 C C . GLY A 1 80 ? -12.659 3.796 7.817 1.00 67.00 80 GLY A C 1
ATOM 623 O O . GLY A 1 80 ? -12.605 4.159 6.649 1.00 67.00 80 GLY A O 1
ATOM 624 N N . GLN A 1 81 ? -13.317 2.702 8.201 1.00 69.44 81 GLN A N 1
ATOM 625 C CA . GLN A 1 81 ? -13.886 1.733 7.258 1.00 69.44 81 GLN A CA 1
ATOM 626 C C . GLN A 1 81 ? -14.886 2.374 6.282 1.00 69.44 81 GLN A C 1
ATOM 628 O O . GLN A 1 81 ? -14.753 2.216 5.075 1.00 69.44 81 GLN A O 1
ATOM 633 N N . SER A 1 82 ? -15.819 3.191 6.783 1.00 68.50 82 SER A N 1
ATOM 634 C CA . SER A 1 82 ? -16.841 3.876 5.970 1.00 68.50 82 SER A CA 1
ATOM 635 C C . SER A 1 82 ? -16.299 4.953 5.029 1.00 68.50 82 SER A C 1
ATOM 637 O O . SER A 1 82 ? -17.041 5.488 4.211 1.00 68.50 82 SER A O 1
ATOM 639 N N . TRP A 1 83 ? -15.033 5.336 5.186 1.00 64.94 83 TRP A N 1
ATOM 640 C CA . TRP A 1 83 ? -14.363 6.262 4.280 1.00 64.94 83 TRP A CA 1
ATOM 641 C C . TRP A 1 83 ? -13.674 5.530 3.117 1.00 64.94 83 TRP A C 1
ATOM 643 O O . TRP A 1 83 ? -13.441 6.140 2.074 1.00 64.94 83 TRP A O 1
ATOM 653 N N . TRP A 1 84 ? -13.308 4.259 3.317 1.00 66.31 84 TRP A N 1
ATOM 654 C CA . TRP A 1 84 ? -12.674 3.414 2.302 1.00 66.31 84 TRP A CA 1
ATOM 655 C C . TRP A 1 84 ? -13.678 2.715 1.375 1.00 66.31 84 TRP A C 1
ATOM 657 O O . TRP A 1 84 ? -13.282 2.333 0.276 1.00 66.31 84 TRP A O 1
ATOM 667 N N . GLU A 1 85 ? -14.942 2.582 1.794 1.00 57.91 85 GLU A N 1
ATOM 668 C CA . GLU A 1 85 ? -16.083 2.289 0.902 1.00 57.91 85 GLU A CA 1
ATOM 669 C C . GLU A 1 85 ? -16.337 3.421 -0.111 1.00 57.91 85 GLU A C 1
ATOM 671 O O . GLU A 1 85 ? -16.609 3.098 -1.292 1.00 57.91 85 GLU A O 1
#

Mean predicted aligned error: 4.66 Å